Protein AF-A0A2N1T9C6-F1 (afdb_monomer)

pLDDT: mean 71.7, std 13.83, range [41.75, 90.62]

Foldseek 3Di:
DPPPVVVVVVVVVVVVVVVVVVVVVVVVVVVPDPDVVNVVVVVVVVVVVVVPDDDPQPVVLLVVLVVVQLVVLLVVLVVVVVPDDPDDPDDPPPVNVVVVVVVSVVVSVVCSVVPPVVRSVVSSVVVVVVD

Radius of gyration: 36.14 Å; Cα contacts (8 Å, |Δi|>4): 27; chains: 1; bounding box: 46×44×111 Å

Structure (mmCIF, N/CA/C/O backbone):
data_AF-A0A2N1T9C6-F1
#
_entry.id   AF-A0A2N1T9C6-F1
#
loop_
_atom_site.group_PDB
_atom_site.id
_atom_site.type_symbol
_atom_site.label_atom_id
_atom_site.label_alt_id
_atom_site.label_comp_id
_atom_site.label_asym_id
_atom_site.label_entity_id
_atom_site.label_seq_id
_atom_site.pdbx_PDB_ins_code
_atom_site.Cartn_x
_atom_site.Cartn_y
_atom_site.Cartn_z
_atom_site.occupancy
_atom_site.B_iso_or_equiv
_atom_site.auth_seq_id
_atom_site.auth_comp_id
_atom_site.auth_asym_id
_atom_site.auth_atom_id
_atom_site.pdbx_PDB_model_num
ATOM 1 N N . MET A 1 1 ? 21.441 -32.135 84.672 1.00 51.59 1 MET A N 1
ATOM 2 C CA . MET A 1 1 ? 21.538 -32.344 83.215 1.00 51.59 1 MET A CA 1
ATOM 3 C C . MET A 1 1 ? 20.396 -31.545 82.610 1.00 51.59 1 MET A C 1
ATOM 5 O O . MET A 1 1 ? 19.255 -31.922 82.814 1.00 51.59 1 MET A O 1
ATOM 9 N N . ILE A 1 2 ? 20.672 -30.349 82.081 1.00 50.66 2 ILE A N 1
ATOM 10 C CA . ILE A 1 2 ? 19.630 -29.496 81.488 1.00 50.66 2 ILE A CA 1
ATOM 11 C C . ILE A 1 2 ? 19.438 -30.000 80.060 1.00 50.66 2 ILE A C 1
ATOM 13 O O . ILE A 1 2 ? 20.364 -29.908 79.254 1.00 50.66 2 ILE A O 1
ATOM 17 N N . ASP A 1 3 ? 18.274 -30.587 79.787 1.00 54.09 3 ASP A N 1
ATOM 18 C CA . ASP A 1 3 ? 17.924 -31.147 78.484 1.00 54.09 3 ASP A CA 1
ATOM 19 C C . ASP A 1 3 ? 17.951 -30.059 77.406 1.00 54.09 3 ASP A C 1
ATOM 21 O O . ASP A 1 3 ? 17.090 -29.181 77.325 1.00 54.09 3 ASP A O 1
ATOM 25 N N . THR A 1 4 ? 18.969 -30.126 76.550 1.00 61.34 4 THR A N 1
ATOM 26 C CA . THR A 1 4 ? 19.215 -29.195 75.437 1.00 61.34 4 THR A CA 1
ATOM 27 C C . THR A 1 4 ? 18.065 -29.196 74.415 1.00 61.34 4 THR A C 1
ATOM 29 O O . THR A 1 4 ? 17.885 -28.239 73.665 1.00 61.34 4 THR A O 1
ATOM 32 N N . THR A 1 5 ? 17.231 -30.237 74.439 1.00 59.97 5 THR A N 1
ATOM 33 C CA . THR A 1 5 ? 16.057 -30.437 73.582 1.00 59.97 5 THR A CA 1
ATOM 34 C C . THR A 1 5 ? 14.863 -29.552 73.964 1.00 59.97 5 THR A C 1
ATOM 36 O O . THR A 1 5 ? 14.107 -29.147 73.081 1.00 59.97 5 THR A O 1
ATOM 39 N N . MET A 1 6 ? 14.708 -29.164 75.238 1.00 58.53 6 MET A N 1
ATOM 40 C CA . MET A 1 6 ? 13.635 -28.245 75.660 1.00 58.53 6 MET A CA 1
ATOM 41 C C . MET A 1 6 ? 13.901 -26.800 75.219 1.00 58.53 6 MET A C 1
ATOM 43 O O . MET A 1 6 ? 12.993 -26.120 74.743 1.00 58.53 6 MET A O 1
ATOM 47 N N . LEU A 1 7 ? 15.158 -26.349 75.298 1.00 59.59 7 LEU A N 1
ATOM 48 C CA . LEU A 1 7 ? 15.556 -25.007 74.854 1.00 59.59 7 LEU A CA 1
ATOM 49 C C . LEU A 1 7 ? 15.441 -24.837 73.330 1.00 59.59 7 LEU A C 1
ATOM 51 O O . LEU A 1 7 ? 15.070 -23.761 72.865 1.00 59.59 7 LEU A O 1
ATOM 55 N N . GLN A 1 8 ? 15.689 -25.892 72.546 1.00 58.19 8 GLN A N 1
ATOM 56 C CA . GLN A 1 8 ? 15.508 -25.847 71.089 1.00 58.19 8 GLN A CA 1
ATOM 57 C C . GLN A 1 8 ? 14.035 -25.728 70.675 1.00 58.19 8 GLN A C 1
ATOM 59 O O . GLN A 1 8 ? 13.726 -24.961 69.761 1.00 58.19 8 GLN A O 1
ATOM 64 N N . ASN A 1 9 ? 13.122 -26.411 71.369 1.00 59.78 9 ASN A N 1
ATOM 65 C CA . ASN A 1 9 ? 11.691 -26.331 71.061 1.00 59.78 9 ASN A CA 1
ATOM 66 C C . ASN A 1 9 ? 11.089 -24.971 71.455 1.00 59.78 9 ASN A C 1
ATOM 68 O O . ASN A 1 9 ? 10.303 -24.406 70.698 1.00 59.78 9 ASN A O 1
ATOM 72 N N . GLN A 1 10 ? 11.538 -24.375 72.563 1.00 62.47 10 GLN A N 1
ATOM 73 C CA . GLN A 1 10 ? 11.045 -23.070 73.019 1.00 62.47 10 GLN A CA 1
ATOM 74 C C . GLN A 1 10 ? 11.502 -21.900 72.118 1.00 62.47 10 GLN A C 1
ATOM 76 O O . GLN A 1 10 ? 10.762 -20.934 71.923 1.00 62.47 10 GLN A O 1
ATOM 81 N N . ILE A 1 11 ? 12.695 -21.997 71.513 1.00 60.53 11 ILE A N 1
ATOM 82 C CA . ILE A 1 11 ? 13.199 -21.016 70.532 1.00 60.53 11 ILE A CA 1
ATOM 83 C C . ILE A 1 11 ? 12.463 -21.146 69.185 1.00 60.53 11 ILE A C 1
ATOM 85 O O . ILE A 1 11 ? 12.142 -20.134 68.555 1.00 60.53 11 ILE A O 1
ATOM 89 N N . LEU A 1 12 ? 12.151 -22.373 68.751 1.00 59.00 12 LEU A N 1
ATOM 90 C CA . LEU A 1 12 ? 11.426 -22.629 67.500 1.00 59.00 12 LEU A CA 1
ATOM 91 C C . LEU A 1 12 ? 9.968 -22.140 67.539 1.00 59.00 12 LEU A C 1
ATOM 93 O O . LEU A 1 12 ? 9.488 -21.604 66.533 1.00 59.00 12 LEU A O 1
ATOM 97 N N . ASP A 1 13 ? 9.291 -22.253 68.683 1.00 60.91 13 ASP A N 1
ATOM 98 C CA . ASP A 1 13 ? 7.904 -21.793 68.838 1.00 60.91 13 ASP A CA 1
ATOM 99 C C . ASP A 1 13 ? 7.795 -20.259 68.862 1.00 60.91 13 ASP A C 1
ATOM 101 O O . ASP A 1 13 ? 6.916 -19.684 68.212 1.00 60.91 13 ASP A O 1
ATOM 105 N N . SER A 1 14 ? 8.755 -19.573 69.492 1.00 58.22 14 SER A N 1
ATOM 106 C CA . SER A 1 14 ? 8.814 -18.101 69.510 1.00 58.22 14 SER A CA 1
ATOM 107 C C . SER A 1 14 ? 9.098 -17.506 68.114 1.00 58.22 14 SER A C 1
ATOM 109 O O . SER A 1 14 ? 8.556 -16.465 67.733 1.00 58.22 14 SER A O 1
ATOM 111 N N . ALA A 1 15 ? 9.874 -18.212 67.280 1.00 59.12 15 ALA A N 1
ATOM 112 C CA . ALA A 1 15 ? 10.141 -17.829 65.890 1.00 59.12 15 ALA A CA 1
ATOM 113 C C . ALA A 1 15 ? 8.980 -18.135 64.918 1.00 59.12 15 ALA A C 1
ATOM 115 O O . ALA A 1 15 ? 8.934 -17.572 63.820 1.00 59.12 15 ALA A O 1
ATOM 116 N N . ARG A 1 16 ? 8.052 -19.037 65.267 1.00 57.91 16 ARG A N 1
ATOM 117 C CA . ARG A 1 16 ? 6.820 -19.284 64.491 1.00 57.91 16 ARG A CA 1
ATOM 118 C C . ARG A 1 16 ? 5.782 -18.186 64.731 1.00 57.91 16 ARG A C 1
ATOM 120 O O . ARG A 1 16 ? 5.361 -17.556 63.765 1.00 57.91 16 ARG A O 1
ATOM 127 N N . GLY A 1 17 ? 5.504 -17.845 65.991 1.00 57.72 17 GLY A N 1
ATOM 128 C CA . GLY A 1 17 ? 4.507 -16.820 66.337 1.00 57.72 17 GLY A CA 1
ATOM 129 C C . GLY A 1 17 ? 4.775 -15.431 65.732 1.00 57.72 17 GLY A C 1
ATOM 130 O O . GLY A 1 17 ? 3.841 -14.742 65.326 1.00 57.72 17 GLY A O 1
ATOM 131 N N . ASN A 1 18 ? 6.046 -15.035 65.592 1.00 60.00 18 ASN A N 1
ATOM 132 C CA . ASN A 1 18 ? 6.422 -13.737 65.015 1.00 60.00 18 ASN A CA 1
ATOM 133 C C . ASN A 1 18 ? 6.297 -13.685 63.473 1.00 60.00 18 ASN A C 1
ATOM 135 O O . ASN A 1 18 ? 6.017 -12.634 62.897 1.00 60.00 18 ASN A O 1
ATOM 139 N N . ARG A 1 19 ? 6.476 -14.823 62.785 1.00 57.94 19 ARG A N 1
ATOM 140 C CA . ARG A 1 19 ? 6.318 -14.914 61.320 1.00 57.94 19 ARG A CA 1
ATOM 141 C C . ARG A 1 19 ? 4.850 -14.897 60.906 1.00 57.94 19 ARG A C 1
ATOM 143 O O . ARG A 1 19 ? 4.516 -14.258 59.912 1.00 57.94 19 ARG A O 1
ATOM 150 N N . ASP A 1 20 ? 3.986 -15.522 61.700 1.00 58.19 20 ASP A N 1
ATOM 151 C CA . ASP A 1 20 ? 2.549 -15.577 61.430 1.00 58.19 20 ASP A CA 1
ATOM 152 C C . ASP A 1 20 ? 1.872 -14.214 61.672 1.00 58.19 20 ASP A C 1
ATOM 154 O O . ASP A 1 20 ? 1.004 -13.809 60.899 1.00 58.19 20 ASP A O 1
ATOM 158 N N . ALA A 1 21 ? 2.325 -13.449 62.675 1.00 59.53 21 ALA A N 1
ATOM 159 C CA . ALA A 1 21 ? 1.835 -12.094 62.946 1.00 59.53 21 ALA A CA 1
ATOM 160 C C . ALA A 1 21 ? 2.204 -11.088 61.835 1.00 59.53 21 ALA A C 1
ATOM 162 O O . ALA A 1 21 ? 1.338 -10.356 61.353 1.00 59.53 21 ALA A O 1
ATOM 163 N N . ALA A 1 22 ? 3.457 -11.102 61.364 1.00 58.00 22 ALA A N 1
ATOM 164 C CA . ALA A 1 22 ? 3.916 -10.232 60.275 1.00 58.00 22 ALA A CA 1
ATOM 165 C C . ALA A 1 22 ? 3.268 -10.581 58.919 1.00 58.00 22 ALA A C 1
ATOM 167 O O . ALA A 1 22 ? 3.051 -9.707 58.073 1.00 58.00 22 ALA A O 1
ATOM 168 N N . PHE A 1 23 ? 2.938 -11.860 58.706 1.00 55.03 23 PHE A N 1
ATOM 169 C CA . PHE A 1 23 ? 2.221 -12.311 57.515 1.00 55.03 23 PHE A CA 1
ATOM 170 C C . PHE A 1 23 ? 0.741 -11.897 57.550 1.00 55.03 23 PHE A C 1
ATOM 172 O O . PHE A 1 23 ? 0.198 -11.481 56.525 1.00 55.03 23 PHE A O 1
ATOM 179 N N . LYS A 1 24 ? 0.110 -11.919 58.733 1.00 57.31 24 LYS A N 1
ATOM 180 C CA . LYS A 1 24 ? -1.282 -11.490 58.930 1.00 57.31 24 LYS A CA 1
ATOM 181 C C . LYS A 1 24 ? -1.468 -9.979 58.718 1.00 57.31 24 LYS A C 1
ATOM 183 O O . LYS A 1 24 ? -2.409 -9.586 58.036 1.00 57.31 24 LYS A O 1
ATOM 188 N N . GLU A 1 25 ? -0.525 -9.147 59.172 1.00 55.19 25 GLU A N 1
ATOM 189 C CA . GLU A 1 25 ? -0.549 -7.689 58.944 1.00 55.19 25 GLU A CA 1
ATOM 190 C C . GLU A 1 25 ? -0.413 -7.325 57.450 1.00 55.19 25 GLU A C 1
ATOM 192 O O . GLU A 1 25 ? -1.143 -6.473 56.941 1.00 55.19 25 GLU A O 1
ATOM 197 N N . LYS A 1 26 ? 0.478 -8.001 56.704 1.00 55.28 26 LYS A N 1
ATOM 198 C CA . LYS A 1 26 ? 0.620 -7.794 55.248 1.00 55.28 26 LYS A CA 1
ATOM 199 C C . LYS A 1 26 ? -0.578 -8.315 54.447 1.00 55.28 26 LYS A C 1
ATOM 201 O O . LYS A 1 26 ? -0.922 -7.706 53.435 1.00 55.28 26 LYS A O 1
ATOM 206 N N . ALA A 1 27 ? -1.213 -9.401 54.889 1.00 48.88 27 ALA A N 1
ATOM 207 C CA . ALA A 1 27 ? -2.412 -9.946 54.253 1.00 48.88 27 ALA A CA 1
ATOM 208 C C . ALA A 1 27 ? -3.638 -9.038 54.458 1.00 48.88 27 ALA A C 1
ATOM 210 O O . ALA A 1 27 ? -4.397 -8.815 53.516 1.00 48.88 27 ALA A O 1
ATOM 211 N N . GLU A 1 28 ? -3.796 -8.434 55.640 1.00 51.25 28 GLU A N 1
ATOM 212 C CA . GLU A 1 28 ? -4.885 -7.483 55.913 1.00 51.25 28 GLU A CA 1
ATOM 213 C C . GLU A 1 28 ? -4.685 -6.135 55.196 1.00 51.25 28 GLU A C 1
ATOM 215 O O . GLU A 1 28 ? -5.657 -5.535 54.738 1.00 51.25 28 GLU A O 1
ATOM 220 N N . ARG A 1 29 ? -3.434 -5.700 54.975 1.00 53.19 29 ARG A N 1
ATOM 221 C CA . ARG A 1 29 ? -3.116 -4.494 54.179 1.00 53.19 29 ARG A CA 1
ATOM 222 C C . ARG A 1 29 ? -3.389 -4.661 52.675 1.00 53.19 29 ARG A C 1
ATOM 224 O O . ARG A 1 29 ? -3.598 -3.665 51.989 1.00 53.19 29 ARG A O 1
ATOM 231 N N . ALA A 1 30 ? -3.407 -5.900 52.172 1.00 50.91 30 ALA A N 1
ATOM 232 C CA . ALA A 1 30 ? -3.766 -6.239 50.789 1.00 50.91 30 ALA A CA 1
ATOM 233 C C . ALA A 1 30 ? -5.263 -6.562 50.614 1.00 50.91 30 ALA A C 1
ATOM 235 O O . ALA A 1 30 ? -5.798 -6.419 49.518 1.00 50.91 30 ALA A O 1
ATOM 236 N N . ALA A 1 31 ? -5.948 -6.948 51.695 1.00 46.84 31 ALA A N 1
ATOM 237 C CA . ALA A 1 31 ? -7.387 -7.207 51.739 1.00 46.84 31 ALA A CA 1
ATOM 238 C C . ALA A 1 31 ? -8.209 -5.979 52.177 1.00 46.84 31 ALA A C 1
ATOM 240 O O . ALA A 1 31 ? -9.351 -6.115 52.625 1.00 46.84 31 ALA A O 1
ATOM 241 N N . GLY A 1 32 ? -7.642 -4.773 52.046 1.00 47.84 32 GLY A N 1
ATOM 242 C CA . GLY A 1 32 ? -8.402 -3.534 52.122 1.00 47.84 32 GLY A CA 1
ATOM 243 C C . GLY A 1 32 ? -9.480 -3.572 51.048 1.00 47.84 32 GLY A C 1
ATOM 244 O O . GLY A 1 32 ? -9.176 -3.426 49.866 1.00 47.84 32 GLY A O 1
ATOM 245 N N . LYS A 1 33 ? -10.718 -3.849 51.470 1.00 58.53 33 LYS A N 1
ATOM 246 C CA . LYS A 1 33 ? -11.931 -3.838 50.653 1.00 58.53 33 LYS A CA 1
ATOM 247 C C . LYS A 1 33 ? -11.996 -2.520 49.885 1.00 58.53 33 LYS A C 1
ATOM 249 O O . LYS A 1 33 ? -12.532 -1.541 50.390 1.00 58.53 33 LYS A O 1
ATOM 254 N N . LYS A 1 34 ? -11.463 -2.502 48.664 1.00 60.97 34 LYS A N 1
ATOM 255 C CA . LYS A 1 34 ? -11.973 -1.603 47.639 1.00 60.97 34 LYS A CA 1
ATOM 256 C C . LYS A 1 34 ? -13.399 -2.058 47.425 1.00 60.97 34 LYS A C 1
ATOM 258 O O . LYS A 1 34 ? -13.631 -3.221 47.079 1.00 60.97 34 LYS A O 1
ATOM 263 N N . ASP A 1 35 ? -14.334 -1.195 47.787 1.00 74.94 35 ASP A N 1
ATOM 264 C CA . ASP A 1 35 ? -15.746 -1.510 47.697 1.00 74.94 35 ASP A CA 1
ATOM 265 C C . ASP A 1 35 ? -16.015 -1.936 46.252 1.00 74.94 35 ASP A C 1
ATOM 267 O O . ASP A 1 35 ? -15.531 -1.303 45.312 1.00 74.94 35 ASP A O 1
ATOM 271 N N . PHE A 1 36 ? -16.729 -3.040 46.034 1.00 79.50 36 PHE A N 1
ATOM 272 C CA . PHE A 1 36 ? -16.961 -3.542 44.672 1.00 79.50 36 PHE A CA 1
ATOM 273 C C . PHE A 1 36 ? -17.614 -2.459 43.798 1.00 79.50 36 PHE A C 1
ATOM 275 O O . PHE A 1 36 ? -17.330 -2.348 42.609 1.00 79.50 36 PHE A O 1
ATOM 282 N N . GLN A 1 37 ? -18.412 -1.584 44.421 1.00 76.31 37 GLN A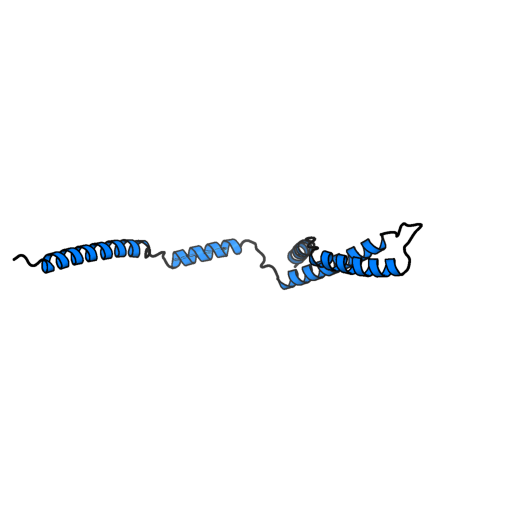 N 1
ATOM 283 C CA . GLN A 1 37 ? -18.964 -0.387 43.792 1.00 76.31 37 GLN A CA 1
ATOM 284 C C . GLN A 1 37 ? -17.908 0.635 43.357 1.00 76.31 37 GLN A C 1
ATOM 286 O O . GLN A 1 37 ? -18.114 1.302 42.351 1.00 76.31 37 GLN A O 1
ATOM 291 N N . GLU A 1 38 ? -16.799 0.769 44.075 1.00 80.06 38 GLU A N 1
ATOM 2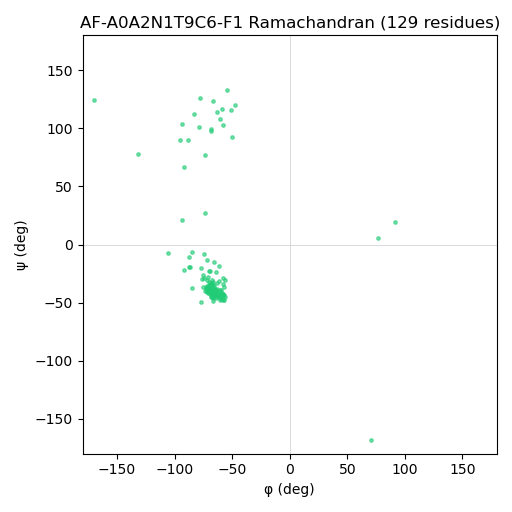92 C CA . GLU A 1 38 ? -15.692 1.661 43.731 1.00 80.06 38 GLU A CA 1
ATOM 293 C C . GLU A 1 38 ? -14.912 1.117 42.531 1.00 80.06 38 GLU A C 1
ATOM 295 O O . GLU A 1 38 ? -14.645 1.856 41.591 1.00 80.06 38 GLU A O 1
ATOM 300 N N . THR A 1 39 ? -14.675 -0.199 42.480 1.00 75.19 39 THR A N 1
ATOM 301 C CA . THR A 1 39 ? -14.080 -0.852 41.298 1.00 75.19 39 THR A CA 1
ATOM 302 C C . THR A 1 39 ? -15.014 -0.797 40.086 1.00 75.19 39 THR A C 1
ATOM 304 O O . THR A 1 39 ? -14.565 -0.563 38.962 1.00 75.19 39 THR A O 1
ATOM 307 N N . LEU A 1 40 ? -16.325 -0.959 40.293 1.00 85.12 40 LEU A N 1
ATOM 308 C CA . LEU A 1 40 ? -17.318 -0.770 39.235 1.00 85.12 40 LEU A CA 1
ATOM 309 C C . LEU A 1 40 ? -17.385 0.687 38.765 1.00 85.12 40 LEU A C 1
ATOM 311 O O . LEU A 1 40 ? -17.530 0.931 37.573 1.00 85.12 40 LEU A O 1
ATOM 315 N N . ARG A 1 41 ? -17.263 1.666 39.665 1.00 82.12 41 ARG A N 1
ATOM 316 C CA . ARG A 1 41 ? -17.228 3.086 39.291 1.00 82.12 41 ARG A CA 1
ATOM 317 C C . ARG A 1 41 ? -15.958 3.437 38.530 1.00 82.12 41 ARG A C 1
ATOM 319 O O . ARG A 1 41 ? -16.073 4.053 37.482 1.00 82.12 41 ARG A O 1
ATOM 326 N N . GLU A 1 42 ? -14.793 2.986 38.984 1.00 80.25 42 GLU A N 1
ATOM 327 C CA . GLU A 1 42 ? -13.511 3.187 38.296 1.00 80.25 42 GLU A CA 1
ATOM 328 C C . GLU A 1 42 ? -13.541 2.584 36.882 1.00 80.25 42 GLU A C 1
ATOM 330 O O . GLU A 1 42 ? -13.196 3.248 35.907 1.00 80.25 42 GLU A O 1
ATOM 335 N N . THR A 1 43 ? -14.053 1.358 36.732 1.00 73.94 43 THR A N 1
ATOM 336 C CA . THR A 1 43 ? -14.189 0.714 35.413 1.00 73.94 43 THR A CA 1
ATOM 337 C C . THR A 1 43 ? -15.239 1.382 34.521 1.00 73.94 43 THR A C 1
ATOM 339 O O . THR A 1 43 ? -14.999 1.544 33.325 1.00 73.94 43 THR A O 1
ATOM 342 N N . VAL A 1 44 ? -16.367 1.839 35.073 1.00 76.94 44 VAL A N 1
ATOM 343 C CA . VAL A 1 44 ? -17.389 2.590 34.320 1.00 76.94 44 VAL A CA 1
ATOM 344 C C . VAL A 1 44 ? -16.900 3.991 33.937 1.00 76.94 44 VAL A C 1
ATOM 346 O O . VAL A 1 44 ? -17.246 4.475 32.863 1.00 76.94 44 VAL A O 1
ATOM 349 N N . GLU A 1 45 ? -16.096 4.657 34.764 1.00 71.56 45 GLU A N 1
ATOM 350 C CA . GLU A 1 45 ? -15.511 5.967 34.449 1.00 71.56 45 GLU A CA 1
ATOM 351 C C . GLU A 1 45 ? -14.413 5.862 33.386 1.00 71.56 45 GLU A C 1
ATOM 353 O O . GLU A 1 45 ? -14.404 6.660 32.444 1.00 71.56 45 GLU A O 1
ATOM 358 N N . LEU A 1 46 ? -13.582 4.817 33.440 1.00 64.00 46 LEU A N 1
ATOM 359 C CA . LEU A 1 46 ? -12.654 4.481 32.357 1.00 64.00 46 LEU A CA 1
ATOM 360 C C . LEU A 1 46 ? -13.412 4.177 31.051 1.00 64.00 46 LEU A C 1
ATOM 362 O O . LEU A 1 46 ? -13.041 4.696 30.000 1.00 64.00 46 LEU A O 1
ATOM 366 N N . GLN A 1 47 ? -14.540 3.458 31.106 1.00 58.47 47 GLN A N 1
ATOM 367 C CA . GLN A 1 47 ? -15.400 3.236 29.931 1.00 58.47 47 GLN A CA 1
ATOM 368 C C . GLN A 1 47 ? -16.108 4.508 29.435 1.00 58.47 47 GLN A C 1
ATOM 370 O O . GLN A 1 47 ? -16.301 4.674 28.231 1.00 58.47 47 GLN A O 1
ATOM 375 N N . LYS A 1 48 ? -16.482 5.436 30.323 1.00 55.06 48 LYS A N 1
ATOM 376 C CA . LYS A 1 48 ? -17.086 6.723 29.935 1.00 55.06 48 LYS A CA 1
ATOM 377 C C . LYS A 1 48 ? -16.085 7.665 29.267 1.00 55.06 48 LYS A C 1
ATOM 379 O O . LYS A 1 48 ? -16.500 8.446 28.415 1.00 55.06 48 LYS A O 1
ATOM 384 N N . SER A 1 49 ? -14.792 7.562 29.584 1.00 47.09 49 SER A N 1
ATOM 385 C CA . SER A 1 49 ? -13.745 8.282 28.842 1.00 47.09 49 SER A CA 1
ATOM 386 C C . SER A 1 49 ? -13.538 7.764 27.409 1.00 47.09 49 SER A C 1
ATOM 388 O O . SER A 1 49 ? -13.138 8.542 26.548 1.00 47.09 49 SER A O 1
ATOM 390 N N . ASP A 1 50 ? -13.922 6.515 27.114 1.00 45.16 50 ASP A N 1
ATOM 391 C CA . ASP A 1 50 ? -14.004 5.976 25.742 1.00 45.16 50 ASP A CA 1
ATOM 392 C C . ASP A 1 50 ? -15.367 6.253 25.068 1.00 45.16 50 ASP A C 1
ATOM 394 O O . ASP A 1 50 ? -15.471 6.268 23.841 1.00 45.16 50 ASP A O 1
ATOM 398 N N . ALA A 1 51 ? -16.417 6.549 25.846 1.00 44.91 51 ALA A N 1
ATOM 399 C CA . ALA A 1 51 ? -17.723 6.980 25.330 1.00 44.91 51 ALA A CA 1
ATOM 400 C C . ALA A 1 51 ? -17.722 8.437 24.812 1.00 44.91 51 ALA A C 1
ATOM 402 O O . ALA A 1 51 ? -18.678 8.872 24.167 1.00 44.91 51 ALA A O 1
ATOM 403 N N . GLY A 1 52 ? -16.633 9.179 25.044 1.00 41.75 52 GLY A N 1
ATOM 404 C CA . GLY A 1 52 ? -16.340 10.484 24.458 1.00 41.75 52 GLY A CA 1
ATOM 405 C C . GLY A 1 52 ? -15.513 10.384 23.172 1.00 41.75 52 GLY A C 1
ATOM 406 O O . GLY A 1 52 ? -14.377 10.841 23.132 1.00 41.75 52 GLY A O 1
ATOM 407 N N . GLY A 1 53 ? -16.083 9.823 22.102 1.00 46.53 53 GLY A N 1
ATOM 408 C CA . GLY A 1 53 ? -15.649 10.141 20.734 1.00 46.53 53 GLY A CA 1
ATOM 409 C C . GLY A 1 53 ? -14.562 9.278 20.083 1.00 46.53 53 GLY A C 1
ATOM 410 O O . GLY A 1 53 ? -13.998 9.710 19.077 1.00 46.53 53 GLY A O 1
ATOM 411 N N . LYS A 1 54 ? -14.287 8.056 20.551 1.00 49.28 54 LYS A N 1
ATOM 412 C CA . LYS A 1 54 ? -13.499 7.095 19.759 1.00 49.28 54 LYS A CA 1
ATOM 413 C C . LYS A 1 54 ? -14.455 6.179 18.996 1.00 49.28 54 LYS A C 1
ATOM 415 O O . LYS A 1 54 ? -14.885 5.151 19.510 1.00 49.28 54 LYS A O 1
ATOM 420 N N . LYS A 1 55 ? -14.836 6.578 17.770 1.00 57.81 55 LYS A N 1
ATOM 421 C CA . LYS A 1 55 ? -15.559 5.687 16.842 1.00 57.81 55 LYS A CA 1
ATOM 422 C C . LYS A 1 55 ? -14.757 4.383 16.770 1.00 57.81 55 LYS A C 1
ATOM 424 O O . LYS A 1 55 ? -13.598 4.413 16.356 1.00 57.81 55 LYS A O 1
ATOM 429 N N . VAL A 1 56 ? -15.348 3.278 17.233 1.00 63.34 56 VAL A N 1
ATOM 430 C CA . VAL A 1 56 ? -14.774 1.932 17.103 1.00 63.34 56 VAL A CA 1
ATOM 431 C C . VAL A 1 56 ? -14.344 1.792 15.652 1.00 63.34 56 VAL A C 1
ATOM 433 O O . VAL A 1 56 ? -15.167 1.995 14.761 1.00 63.34 56 VAL A O 1
ATOM 436 N N . VAL A 1 57 ? -13.048 1.565 15.420 1.00 69.06 57 VAL A N 1
ATOM 437 C CA . VAL A 1 57 ? -12.524 1.505 14.057 1.00 69.06 57 VAL A CA 1
ATOM 438 C C . VAL A 1 57 ? -13.270 0.398 13.336 1.00 69.06 57 VAL A C 1
ATOM 440 O O . VAL A 1 57 ? -13.182 -0.761 13.749 1.00 69.06 57 VAL A O 1
ATOM 443 N N . ASP A 1 58 ? -14.026 0.750 12.296 1.00 84.38 58 ASP A N 1
ATOM 444 C CA . ASP A 1 58 ? -14.667 -0.258 11.468 1.00 84.38 58 ASP A CA 1
ATOM 445 C C . ASP A 1 58 ? -13.553 -0.984 10.719 1.00 84.38 58 ASP A C 1
ATOM 447 O O . ASP A 1 58 ? -12.995 -0.491 9.736 1.00 84.38 58 ASP A O 1
ATOM 451 N N . LYS A 1 59 ? -13.190 -2.151 11.253 1.00 85.94 59 LYS A N 1
ATOM 452 C CA . LYS A 1 59 ? -12.103 -2.976 10.744 1.00 85.94 59 LYS A CA 1
ATOM 453 C C . LYS A 1 59 ? -12.335 -3.338 9.280 1.00 85.94 59 LYS A C 1
ATOM 455 O O . LYS A 1 59 ? -11.391 -3.316 8.505 1.00 85.94 59 LYS A O 1
ATOM 460 N N . LYS A 1 60 ? -13.586 -3.583 8.881 1.00 87.62 60 LYS A N 1
ATOM 461 C CA . LYS A 1 60 ? -13.918 -3.933 7.499 1.00 87.62 60 LYS A CA 1
ATOM 462 C C . LYS A 1 60 ? -13.726 -2.740 6.567 1.00 87.62 60 LYS A C 1
ATO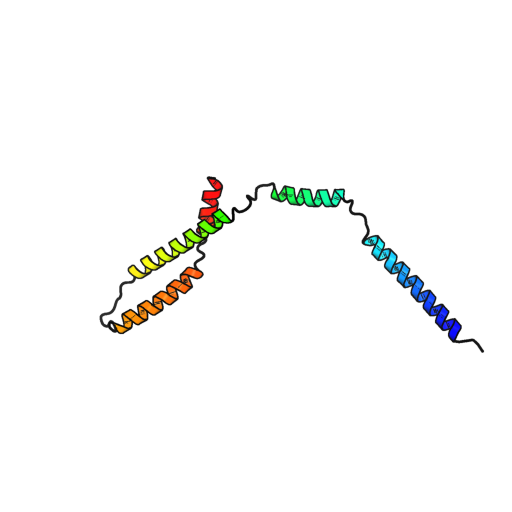M 464 O O . LYS A 1 60 ? -13.203 -2.905 5.470 1.00 87.62 60 LYS A O 1
ATOM 469 N N . LEU A 1 61 ? -14.115 -1.543 7.007 1.00 86.62 61 LEU A N 1
ATOM 470 C CA . LEU A 1 61 ? -13.873 -0.320 6.243 1.00 86.62 61 LEU A CA 1
ATOM 471 C C . LEU A 1 61 ? -12.370 -0.039 6.117 1.00 86.62 61 LEU A C 1
ATOM 473 O O . LEU A 1 61 ? -11.908 0.289 5.028 1.00 86.62 61 LEU A O 1
ATOM 477 N N . MET A 1 62 ? -11.606 -0.208 7.201 1.00 88.94 62 MET A N 1
ATOM 478 C CA . MET A 1 62 ? -10.150 -0.048 7.182 1.00 88.94 62 MET A CA 1
ATOM 479 C C . MET A 1 62 ? -9.478 -1.061 6.246 1.00 88.94 62 MET A C 1
ATOM 481 O O . MET A 1 62 ? -8.638 -0.663 5.446 1.00 88.94 62 MET A O 1
ATOM 485 N N . ASP A 1 63 ? -9.879 -2.332 6.285 1.00 88.94 63 ASP A N 1
ATOM 486 C CA . ASP A 1 63 ? -9.319 -3.381 5.423 1.00 88.94 63 ASP A CA 1
ATOM 487 C C . ASP A 1 63 ? -9.526 -3.051 3.932 1.00 88.94 63 ASP A C 1
ATOM 489 O O . ASP A 1 63 ? -8.588 -3.138 3.140 1.00 88.94 63 ASP A O 1
ATOM 493 N N . VAL A 1 64 ? -10.716 -2.566 3.554 1.00 90.62 64 VAL A N 1
ATOM 494 C CA . VAL A 1 64 ? -11.003 -2.113 2.177 1.00 90.62 64 VAL A CA 1
ATOM 495 C C . VAL A 1 64 ? -10.168 -0.882 1.799 1.00 90.62 64 VAL A C 1
ATOM 497 O O . VAL A 1 64 ? -9.695 -0.772 0.668 1.00 90.62 64 VAL A O 1
ATOM 500 N N . CYS A 1 65 ? -9.960 0.048 2.735 1.00 90.31 65 CYS A N 1
ATOM 501 C CA . CYS A 1 65 ? -9.116 1.226 2.510 1.00 90.31 65 CYS A CA 1
ATOM 502 C C . CYS A 1 65 ? -7.645 0.834 2.280 1.00 90.31 65 CYS A C 1
ATOM 504 O O . CYS A 1 65 ? -6.993 1.403 1.404 1.00 90.31 65 CYS A O 1
ATOM 506 N N . VAL A 1 66 ? -7.137 -0.153 3.026 1.00 88.56 66 VAL A N 1
ATOM 507 C CA . VAL A 1 66 ? -5.783 -0.711 2.863 1.00 88.56 66 VAL A CA 1
ATOM 508 C C . VAL A 1 66 ? -5.646 -1.442 1.527 1.00 88.56 66 VAL A C 1
ATOM 510 O O . VAL A 1 66 ? -4.650 -1.267 0.824 1.00 88.56 66 VAL A O 1
ATOM 513 N N . GLU A 1 67 ? -6.657 -2.214 1.130 1.00 87.81 67 GLU A N 1
ATOM 514 C CA . GLU A 1 67 ? -6.677 -2.875 -0.176 1.00 87.81 67 GLU A CA 1
ATOM 515 C C . GLU A 1 67 ? -6.636 -1.850 -1.322 1.00 87.81 67 GLU A C 1
ATOM 517 O O . GLU A 1 67 ? -5.833 -1.985 -2.249 1.00 87.81 67 GLU A O 1
ATOM 522 N N . MET A 1 68 ? -7.413 -0.767 -1.221 1.00 89.69 68 MET A N 1
ATOM 523 C CA . MET A 1 68 ? -7.392 0.329 -2.195 1.00 89.69 68 MET A CA 1
ATOM 524 C C . MET A 1 68 ? -6.007 0.979 -2.299 1.00 89.69 68 MET A C 1
ATOM 526 O O . MET A 1 68 ? -5.492 1.149 -3.407 1.00 89.69 68 MET A O 1
ATOM 530 N N . GLU A 1 69 ? -5.380 1.294 -1.161 1.00 86.94 69 GLU A N 1
ATOM 531 C CA . GLU A 1 69 ? -4.030 1.863 -1.123 1.00 86.94 69 GLU A CA 1
ATOM 532 C C . GLU A 1 69 ? -3.014 0.944 -1.817 1.00 86.94 69 GLU A C 1
ATOM 534 O O . GLU A 1 69 ? -2.220 1.416 -2.633 1.00 86.94 69 GLU A O 1
ATOM 539 N N . SER A 1 70 ? -3.089 -0.370 -1.584 1.00 86.75 70 SER A N 1
ATOM 540 C CA . SER A 1 70 ? -2.187 -1.338 -2.220 1.00 86.75 70 SER A CA 1
ATOM 541 C C . SER A 1 70 ? -2.314 -1.359 -3.752 1.00 86.75 70 SER A C 1
ATOM 543 O O . SER A 1 70 ? -1.306 -1.344 -4.466 1.00 86.75 70 SER A O 1
ATOM 545 N N . LEU A 1 71 ? -3.544 -1.309 -4.277 1.00 87.38 71 LEU A N 1
ATOM 546 C CA . LEU A 1 71 ? -3.805 -1.250 -5.718 1.00 87.38 71 LEU A CA 1
ATOM 547 C C . LEU A 1 71 ? -3.335 0.076 -6.323 1.00 87.38 71 LEU A C 1
ATOM 549 O O . LEU A 1 71 ? -2.773 0.098 -7.424 1.00 87.38 71 LEU A O 1
ATOM 553 N N . PHE A 1 72 ? -3.538 1.179 -5.604 1.00 89.31 72 PHE A N 1
ATOM 554 C CA . PHE A 1 72 ? -3.096 2.501 -6.032 1.00 89.31 72 PHE A CA 1
ATOM 555 C C . PHE A 1 72 ? -1.570 2.588 -6.124 1.00 89.31 72 PHE A C 1
ATOM 557 O O . PHE A 1 72 ? -1.046 3.034 -7.145 1.00 89.31 72 PHE A O 1
ATOM 564 N N . VAL A 1 73 ? -0.850 2.097 -5.110 1.00 85.75 73 VAL A N 1
ATOM 565 C CA . VAL A 1 73 ? 0.618 2.010 -5.126 1.00 85.75 73 VAL A CA 1
ATOM 566 C C . VAL A 1 73 ? 1.095 1.186 -6.317 1.00 85.75 73 VAL A C 1
ATOM 568 O O . VAL A 1 73 ? 1.982 1.624 -7.051 1.00 85.75 73 VAL A O 1
ATOM 571 N N . ALA A 1 74 ? 0.504 0.010 -6.539 1.00 83.44 74 ALA A N 1
ATOM 572 C CA . ALA A 1 74 ? 0.882 -0.852 -7.655 1.00 83.44 74 ALA A CA 1
ATOM 573 C C . ALA A 1 74 ? 0.708 -0.133 -9.004 1.00 83.44 74 ALA A C 1
ATOM 575 O O . ALA A 1 74 ? 1.581 -0.199 -9.876 1.00 83.44 74 ALA A O 1
ATOM 576 N N . LYS A 1 75 ? -0.393 0.610 -9.164 1.00 86.69 75 LYS A N 1
ATOM 577 C CA . LYS A 1 75 ? -0.645 1.425 -10.355 1.00 86.69 75 LYS A CA 1
ATOM 578 C C . LYS A 1 75 ? 0.357 2.576 -10.484 1.00 86.69 75 LYS A C 1
ATOM 580 O O . LYS A 1 75 ? 0.898 2.762 -11.568 1.00 86.69 75 LYS A O 1
ATOM 585 N N . MET A 1 76 ? 0.651 3.295 -9.403 1.00 87.75 76 MET A N 1
ATOM 586 C CA . MET A 1 76 ? 1.635 4.382 -9.382 1.00 87.75 76 MET A CA 1
ATOM 587 C C . MET A 1 76 ? 3.024 3.893 -9.811 1.00 87.75 76 MET A C 1
ATOM 589 O O . MET A 1 76 ? 3.634 4.490 -10.694 1.00 87.75 76 MET A O 1
ATOM 593 N N . MET A 1 77 ? 3.491 2.768 -9.262 1.00 81.44 77 MET A N 1
ATOM 594 C CA . MET A 1 77 ? 4.782 2.171 -9.629 1.00 81.44 77 MET A CA 1
ATOM 595 C C . MET A 1 77 ? 4.837 1.781 -11.109 1.00 81.44 77 MET A C 1
ATOM 597 O O . MET A 1 77 ? 5.849 1.999 -11.778 1.00 81.44 77 MET A O 1
ATOM 601 N N . LYS A 1 78 ? 3.732 1.249 -11.647 1.00 82.88 78 LYS A N 1
ATOM 602 C CA . LYS A 1 78 ? 3.623 0.910 -13.070 1.00 82.88 78 LYS A CA 1
ATOM 603 C C . LYS A 1 78 ? 3.747 2.145 -13.966 1.00 82.88 78 LYS A C 1
ATOM 605 O O . LYS A 1 78 ? 4.470 2.096 -14.960 1.00 82.88 78 LYS A O 1
ATOM 610 N N . GLU A 1 79 ? 3.076 3.240 -13.614 1.00 88.12 79 GLU A N 1
ATOM 611 C CA . GLU A 1 79 ? 3.180 4.496 -14.366 1.00 88.12 79 GLU A CA 1
ATOM 612 C C . GLU A 1 79 ? 4.585 5.105 -14.240 1.00 88.12 79 GLU A C 1
ATOM 614 O O . GLU A 1 79 ? 5.167 5.488 -15.251 1.00 88.12 79 GLU A O 1
ATOM 619 N N . MET A 1 80 ? 5.194 5.097 -13.047 1.00 85.69 80 MET A N 1
ATOM 620 C CA . MET A 1 80 ? 6.573 5.565 -12.846 1.00 85.69 80 MET A CA 1
ATOM 621 C C . MET A 1 80 ? 7.566 4.816 -13.746 1.00 85.69 80 MET A C 1
ATOM 623 O O . MET A 1 80 ? 8.367 5.459 -14.423 1.00 85.69 80 MET A O 1
ATOM 627 N N . ARG A 1 81 ? 7.466 3.480 -13.842 1.00 77.69 81 ARG A N 1
ATOM 628 C CA . ARG A 1 81 ? 8.286 2.672 -14.767 1.00 77.69 81 ARG A CA 1
ATOM 629 C C . ARG A 1 81 ? 8.120 3.119 -16.219 1.00 77.69 81 ARG A C 1
ATOM 631 O O . ARG A 1 81 ? 9.111 3.231 -16.930 1.00 77.69 81 ARG A O 1
ATOM 638 N N . SER A 1 82 ? 6.890 3.393 -16.655 1.00 81.75 82 SER A N 1
ATOM 639 C CA . SER A 1 82 ? 6.615 3.797 -18.042 1.00 81.75 82 SER A CA 1
ATOM 640 C C . SER A 1 82 ? 7.259 5.135 -18.434 1.00 81.75 82 SER A C 1
ATOM 642 O O . SER A 1 82 ? 7.522 5.364 -19.611 1.00 81.75 82 SER A O 1
ATOM 644 N N . THR A 1 83 ? 7.543 5.999 -17.452 1.00 84.69 83 THR A N 1
ATOM 645 C CA . THR A 1 83 ? 8.158 7.320 -17.668 1.00 84.69 83 THR A CA 1
ATOM 646 C C . THR A 1 83 ? 9.686 7.302 -17.678 1.00 84.69 83 THR A C 1
ATOM 648 O O . THR A 1 83 ? 10.309 8.297 -18.048 1.00 84.69 83 THR A O 1
ATOM 651 N N . VAL A 1 84 ? 10.317 6.189 -17.290 1.00 80.44 84 VAL A N 1
ATOM 652 C CA . VAL A 1 84 ? 11.777 6.064 -17.336 1.00 80.44 84 VAL A CA 1
ATOM 653 C C . VAL A 1 84 ? 12.192 5.772 -18.775 1.00 80.44 84 VAL A C 1
ATOM 655 O O . VAL A 1 84 ? 12.082 4.653 -19.272 1.00 80.44 84 VAL A O 1
ATOM 658 N N . HIS A 1 85 ? 12.662 6.809 -19.465 1.00 69.38 85 HIS A N 1
ATOM 659 C CA . HIS A 1 85 ? 13.228 6.682 -20.801 1.00 69.38 85 HIS A CA 1
ATOM 660 C C . HIS A 1 85 ? 14.532 5.877 -20.729 1.00 69.38 85 HIS A C 1
ATOM 662 O O . HIS A 1 85 ? 15.463 6.276 -20.030 1.00 69.38 85 HIS A O 1
ATOM 668 N N . LYS A 1 86 ? 14.633 4.771 -21.478 1.00 67.81 86 LYS A N 1
ATOM 669 C CA . LYS A 1 86 ? 15.899 4.044 -21.637 1.00 67.81 86 LYS A CA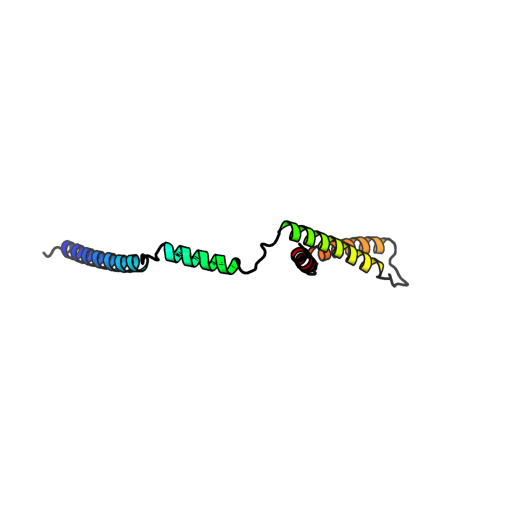 1
ATOM 670 C C . LYS A 1 86 ? 16.863 4.907 -22.456 1.00 67.81 86 LYS A C 1
ATOM 672 O O . LYS A 1 86 ? 16.754 4.991 -23.678 1.00 67.81 86 LYS A O 1
ATOM 677 N N . THR A 1 87 ? 17.767 5.619 -21.787 1.00 66.56 87 THR A N 1
ATOM 678 C CA . THR A 1 87 ? 18.756 6.480 -22.445 1.00 66.56 87 THR A CA 1
ATOM 679 C C . THR A 1 87 ? 20.057 5.717 -22.655 1.00 66.56 87 THR A C 1
ATOM 681 O O . THR A 1 87 ? 20.841 5.562 -21.722 1.00 66.56 87 THR A O 1
ATOM 684 N N . GLY A 1 88 ? 20.322 5.279 -23.884 1.00 60.62 88 GLY A N 1
ATOM 685 C CA . GLY A 1 88 ? 21.619 4.711 -24.238 1.00 60.62 88 GLY A CA 1
ATOM 686 C C . GLY A 1 88 ? 21.776 4.504 -25.738 1.00 60.62 88 GLY A C 1
ATOM 687 O O . GLY A 1 88 ? 20.995 3.793 -26.350 1.00 60.62 88 GLY A O 1
ATOM 688 N N . TRP A 1 89 ? 22.829 5.087 -26.318 1.00 59.31 89 TRP A N 1
ATOM 689 C CA . TRP A 1 89 ? 23.336 4.723 -27.652 1.00 59.31 89 TRP A CA 1
ATOM 690 C C . TRP A 1 89 ? 23.899 3.283 -27.688 1.00 59.31 89 TRP A C 1
ATOM 692 O O . TRP A 1 89 ? 24.120 2.731 -28.763 1.00 59.31 89 TRP A O 1
ATOM 702 N N . ILE A 1 90 ? 24.138 2.683 -26.513 1.00 58.72 90 ILE A N 1
ATOM 703 C CA . ILE A 1 90 ? 24.647 1.323 -26.303 1.00 58.72 90 ILE A CA 1
ATOM 704 C C . ILE A 1 90 ? 23.753 0.630 -25.261 1.00 58.72 90 ILE A C 1
ATOM 706 O O . ILE A 1 90 ? 24.070 0.559 -24.083 1.00 58.72 90 ILE A O 1
ATOM 710 N N . HIS A 1 91 ? 22.587 0.193 -25.705 1.00 64.00 91 HIS A N 1
ATOM 711 C CA . HIS A 1 91 ? 21.684 -0.757 -25.049 1.00 64.00 91 HIS A CA 1
ATOM 712 C C . HIS A 1 91 ? 22.218 -2.189 -25.247 1.00 64.00 91 HIS A C 1
ATOM 714 O O . HIS A 1 91 ? 22.447 -2.599 -26.390 1.00 64.00 91 HIS A O 1
ATOM 720 N N . GLY A 1 92 ? 22.414 -2.959 -24.174 1.00 64.62 92 GLY A N 1
ATOM 721 C CA . GLY A 1 92 ? 22.932 -4.340 -24.147 1.00 64.62 92 GLY A CA 1
ATOM 722 C C . GLY A 1 92 ? 21.952 -5.414 -24.633 1.00 64.62 92 GLY A C 1
ATOM 723 O O . GLY A 1 92 ? 22.074 -6.594 -24.295 1.00 64.62 92 GLY A O 1
ATOM 724 N N . GLY A 1 93 ? 21.027 -5.021 -25.508 1.00 75.38 93 GLY A N 1
ATOM 725 C CA . GLY A 1 93 ? 20.164 -5.906 -26.282 1.00 75.38 93 GLY A CA 1
ATOM 726 C C . GLY A 1 93 ? 19.082 -6.625 -25.472 1.00 75.38 93 GLY A C 1
ATOM 727 O O . GLY A 1 93 ? 18.830 -6.341 -24.308 1.00 75.38 93 GLY A O 1
ATOM 728 N N . PHE A 1 94 ? 18.448 -7.609 -26.117 1.00 73.44 94 PHE A N 1
ATOM 729 C CA . PHE A 1 94 ? 17.285 -8.346 -25.601 1.00 73.44 94 PHE A CA 1
ATOM 730 C C . PHE A 1 94 ? 17.528 -9.056 -24.257 1.00 73.44 94 PHE A C 1
ATOM 732 O O . PHE A 1 94 ? 16.602 -9.258 -23.477 1.00 73.44 94 PHE A O 1
ATOM 739 N N . ALA A 1 95 ? 18.774 -9.449 -23.977 1.00 76.25 95 ALA A N 1
ATOM 740 C CA . ALA A 1 95 ? 19.124 -10.086 -22.712 1.00 76.25 95 ALA A CA 1
ATOM 741 C C . ALA A 1 95 ? 19.071 -9.092 -21.542 1.00 76.25 95 ALA A C 1
ATOM 743 O O . ALA A 1 95 ? 18.543 -9.437 -20.488 1.00 76.25 95 ALA A O 1
ATOM 744 N N . GLU A 1 96 ? 19.572 -7.866 -21.732 1.00 78.25 96 GLU A N 1
ATOM 745 C CA . GLU A 1 96 ? 19.499 -6.808 -20.719 1.00 78.25 96 GLU A CA 1
ATOM 746 C C . GLU A 1 96 ? 18.045 -6.454 -20.404 1.00 78.25 96 GLU A C 1
ATOM 748 O O . GLU A 1 96 ? 17.689 -6.410 -19.233 1.00 78.25 96 GLU A O 1
ATOM 753 N N . ASP A 1 97 ? 17.187 -6.334 -21.423 1.00 76.38 97 ASP A N 1
ATOM 754 C CA . ASP A 1 97 ? 15.759 -6.049 -21.229 1.00 76.38 97 ASP A CA 1
ATOM 755 C C . ASP A 1 97 ? 15.065 -7.102 -20.350 1.00 76.38 97 ASP A C 1
ATOM 757 O O . ASP A 1 97 ? 14.319 -6.751 -19.439 1.00 76.38 97 ASP A O 1
ATOM 761 N N . ILE A 1 98 ? 15.340 -8.393 -20.570 1.00 80.69 98 ILE A N 1
ATOM 762 C CA . ILE A 1 98 ? 14.747 -9.468 -19.759 1.00 80.69 98 ILE A CA 1
ATOM 763 C C . ILE A 1 98 ? 15.280 -9.455 -18.321 1.00 80.69 98 ILE A C 1
ATOM 765 O O . ILE A 1 98 ? 14.514 -9.679 -17.378 1.00 80.69 98 ILE A O 1
ATOM 769 N N . PHE A 1 99 ? 16.580 -9.220 -18.131 1.00 81.00 99 PHE A N 1
ATOM 770 C CA . PHE A 1 99 ? 17.161 -9.159 -16.789 1.00 81.00 99 PHE A CA 1
ATOM 771 C C . PHE A 1 99 ? 16.706 -7.915 -16.022 1.00 81.00 99 PHE A C 1
ATOM 773 O O . PHE A 1 99 ? 16.389 -8.030 -14.837 1.00 81.00 99 PHE A O 1
ATOM 780 N N . GLU A 1 100 ? 16.616 -6.761 -16.683 1.00 80.12 100 GLU A N 1
ATOM 781 C CA . GLU A 1 100 ? 16.029 -5.550 -16.113 1.00 80.12 100 GLU A CA 1
ATOM 782 C C . GLU A 1 100 ? 14.568 -5.777 -15.745 1.00 80.12 100 GLU A C 1
ATOM 784 O O . GLU A 1 100 ? 14.183 -5.471 -14.621 1.00 80.12 100 GLU A O 1
ATOM 789 N N . ASP A 1 101 ? 13.760 -6.358 -16.631 1.00 82.12 101 ASP A N 1
ATOM 790 C CA . ASP A 1 101 ? 12.348 -6.624 -16.354 1.00 82.12 101 ASP A CA 1
ATOM 791 C C . ASP A 1 101 ? 12.180 -7.531 -15.128 1.00 82.12 101 ASP A C 1
ATOM 793 O O . ASP A 1 101 ? 11.413 -7.206 -14.219 1.00 82.12 101 ASP A O 1
ATOM 797 N N . MET A 1 102 ? 12.960 -8.614 -15.040 1.00 87.06 102 MET A N 1
ATOM 798 C CA . MET A 1 102 ? 12.939 -9.500 -13.874 1.00 87.06 102 MET A CA 1
ATOM 799 C C . MET A 1 102 ? 13.403 -8.782 -12.594 1.00 87.06 102 MET A C 1
ATOM 801 O O . MET A 1 102 ? 12.831 -9.002 -11.522 1.00 87.06 102 MET A O 1
ATOM 805 N N . LEU A 1 103 ? 14.421 -7.923 -12.683 1.00 84.75 103 LEU A N 1
ATOM 806 C CA . LEU A 1 103 ? 14.937 -7.148 -11.552 1.00 84.75 103 LEU A CA 1
ATOM 807 C C . LEU A 1 103 ? 13.918 -6.107 -11.066 1.00 84.75 103 LEU A C 1
ATOM 809 O O . LEU A 1 103 ? 13.652 -6.002 -9.866 1.00 84.75 103 LEU A O 1
ATOM 813 N N . TYR A 1 104 ? 13.302 -5.373 -11.991 1.00 79.69 104 TYR A N 1
ATOM 814 C CA . TYR A 1 104 ? 12.275 -4.382 -11.692 1.00 79.69 104 TYR A CA 1
ATOM 815 C C . TYR A 1 104 ? 11.002 -5.020 -11.146 1.00 79.69 104 TYR A C 1
ATOM 817 O O . TYR A 1 104 ? 10.385 -4.437 -10.253 1.00 79.69 104 TYR A O 1
ATOM 825 N N . ASP A 1 105 ? 10.623 -6.213 -11.601 1.00 83.3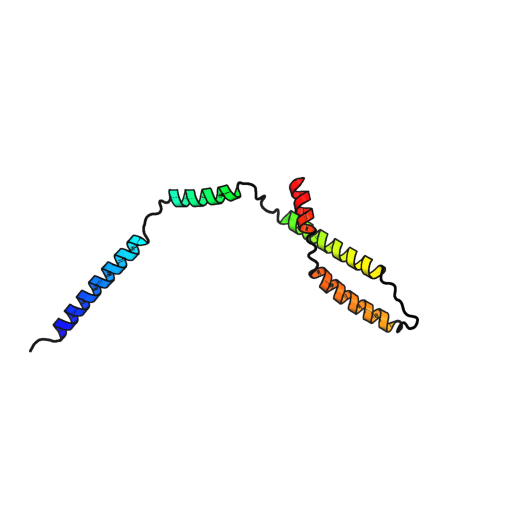8 105 ASP A N 1
ATOM 826 C CA . ASP A 1 105 ? 9.496 -6.955 -11.032 1.00 83.38 105 ASP A CA 1
ATOM 827 C C . ASP A 1 105 ? 9.763 -7.329 -9.564 1.00 83.38 105 ASP A C 1
ATOM 829 O O . ASP A 1 105 ? 8.868 -7.218 -8.719 1.00 83.38 105 ASP A O 1
ATOM 833 N N . LYS A 1 106 ? 11.007 -7.696 -9.219 1.00 84.38 106 LYS A N 1
ATOM 834 C CA . LYS A 1 106 ? 11.405 -7.953 -7.824 1.00 84.38 106 LYS A CA 1
ATOM 835 C C . LYS A 1 106 ? 11.368 -6.687 -6.974 1.00 84.38 106 LYS A C 1
ATOM 837 O O . LYS A 1 106 ? 10.743 -6.707 -5.913 1.00 84.38 106 LYS A O 1
ATOM 842 N N . TYR A 1 107 ? 11.955 -5.585 -7.442 1.00 82.75 107 TYR A N 1
ATOM 843 C CA . TYR A 1 107 ? 11.912 -4.322 -6.699 1.00 82.75 107 TYR A CA 1
ATOM 844 C C . TYR A 1 107 ? 10.498 -3.771 -6.546 1.00 82.75 107 TYR A C 1
ATOM 846 O O . TYR A 1 107 ? 10.133 -3.318 -5.463 1.00 82.75 107 TYR A O 1
ATOM 854 N N . SER A 1 108 ? 9.674 -3.864 -7.587 1.00 74.88 108 SER A N 1
ATOM 855 C CA . SER A 1 108 ? 8.280 -3.420 -7.532 1.00 74.88 108 SER A CA 1
ATOM 856 C C . SER A 1 108 ? 7.476 -4.242 -6.524 1.00 74.88 108 SER A C 1
ATOM 858 O O . SER A 1 108 ? 6.692 -3.677 -5.763 1.00 74.88 108 SER A O 1
ATOM 860 N N . LEU A 1 109 ? 7.700 -5.561 -6.460 1.00 76.12 109 LEU A N 1
ATOM 861 C CA . LEU A 1 109 ? 7.048 -6.438 -5.485 1.00 76.12 109 LEU A CA 1
ATOM 862 C C . LEU A 1 109 ? 7.474 -6.126 -4.043 1.00 76.12 109 LEU A C 1
ATOM 864 O O . LEU A 1 109 ? 6.635 -6.142 -3.141 1.00 76.12 109 LEU A O 1
ATOM 868 N N . GLU A 1 110 ? 8.758 -5.853 -3.806 1.00 79.38 110 GLU A N 1
ATOM 869 C CA . GLU A 1 110 ? 9.255 -5.498 -2.471 1.00 79.38 110 GLU A CA 1
ATOM 870 C C . GLU A 1 110 ? 8.820 -4.096 -2.035 1.00 79.38 110 GLU A C 1
ATOM 872 O O . GLU A 1 110 ? 8.406 -3.917 -0.887 1.00 79.38 110 GLU A O 1
ATOM 877 N N . MET A 1 111 ? 8.833 -3.113 -2.938 1.00 73.81 111 MET A N 1
ATOM 878 C CA . MET A 1 111 ? 8.339 -1.764 -2.644 1.00 73.81 111 MET A CA 1
ATOM 879 C C . MET A 1 111 ? 6.825 -1.754 -2.421 1.00 73.81 111 MET A C 1
ATOM 881 O O . MET A 1 111 ? 6.368 -1.124 -1.472 1.00 73.81 111 MET A O 1
ATOM 885 N N . SER A 1 112 ? 6.042 -2.496 -3.213 1.00 70.31 112 SER A N 1
ATOM 886 C CA . SER A 1 112 ? 4.580 -2.557 -3.064 1.00 70.31 112 SER A CA 1
ATOM 887 C C . SER A 1 112 ? 4.135 -3.103 -1.706 1.00 70.31 112 SER A C 1
ATOM 889 O O . SER A 1 112 ? 3.083 -2.702 -1.218 1.00 70.31 112 SER A O 1
ATOM 891 N N . LYS A 1 113 ? 4.911 -4.001 -1.090 1.00 69.50 113 LYS A N 1
ATOM 892 C CA . LYS A 1 113 ? 4.611 -4.550 0.245 1.00 69.50 113 LYS A CA 1
ATOM 893 C C . LYS A 1 113 ? 4.913 -3.573 1.380 1.00 69.50 113 LYS A C 1
ATOM 895 O O . LYS A 1 113 ? 4.323 -3.690 2.447 1.00 69.50 113 LYS A O 1
ATOM 900 N N . ASN A 1 114 ? 5.840 -2.644 1.157 1.00 72.62 114 ASN A N 1
ATOM 901 C CA . ASN A 1 114 ? 6.326 -1.709 2.174 1.00 72.62 114 ASN A CA 1
ATOM 902 C C . ASN A 1 114 ? 5.789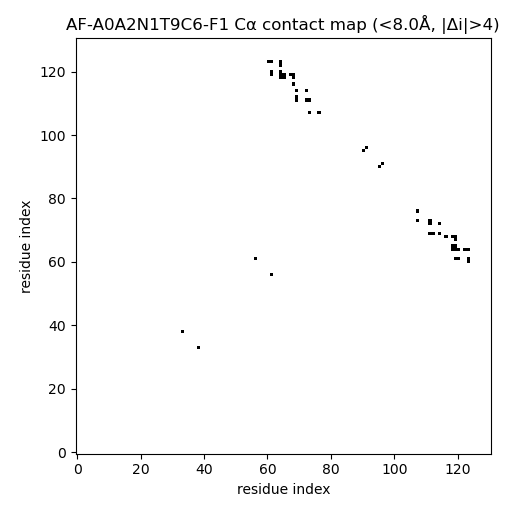 -0.283 1.999 1.00 72.62 114 ASN A C 1
ATOM 904 O O . ASN A 1 114 ? 6.019 0.568 2.856 1.00 72.62 114 ASN A O 1
ATOM 908 N N . ALA A 1 115 ? 5.087 -0.006 0.903 1.00 67.75 115 ALA A N 1
ATOM 909 C CA . ALA A 1 115 ? 4.497 1.291 0.613 1.00 67.75 115 ALA A CA 1
ATOM 910 C C . ALA A 1 115 ? 3.269 1.541 1.500 1.00 67.75 115 ALA A C 1
ATOM 912 O O . ALA A 1 115 ? 2.126 1.421 1.071 1.00 67.75 115 ALA A O 1
ATOM 913 N N . ASN A 1 116 ? 3.516 1.882 2.759 1.00 74.00 116 ASN A N 1
ATOM 914 C CA . ASN A 1 116 ? 2.510 2.461 3.632 1.00 74.00 116 ASN A CA 1
ATOM 915 C C . ASN A 1 116 ? 2.542 3.984 3.435 1.00 74.00 116 ASN A C 1
ATOM 917 O O . ASN A 1 116 ? 3.331 4.680 4.076 1.00 74.00 116 ASN A O 1
ATOM 921 N N . LEU A 1 117 ? 1.749 4.491 2.487 1.00 83.56 117 LEU A N 1
ATOM 922 C CA . LEU A 1 117 ? 1.682 5.919 2.149 1.00 83.56 117 LEU A CA 1
ATOM 923 C C . LEU A 1 117 ? 0.718 6.687 3.069 1.00 83.56 117 LEU A C 1
ATOM 925 O O . LEU A 1 1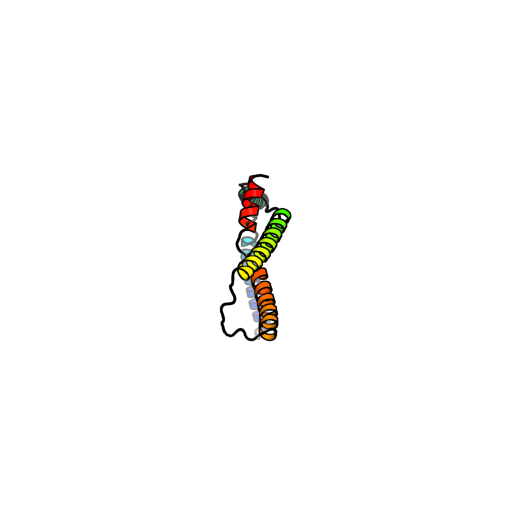17 ? 0.638 7.913 3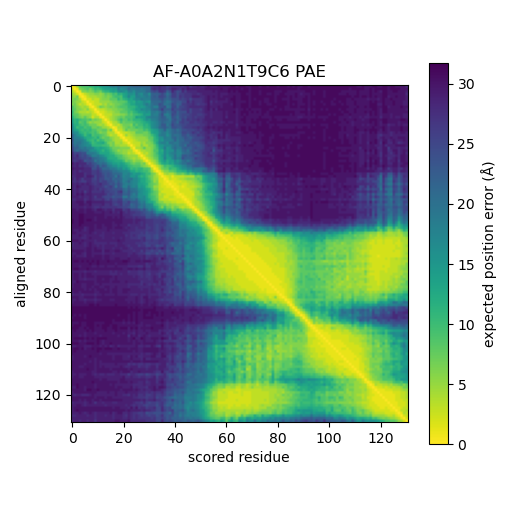.002 1.00 83.56 117 LEU A O 1
ATOM 929 N N . GLY A 1 118 ? -0.011 5.977 3.934 1.00 86.38 118 GLY A N 1
ATOM 930 C CA . GLY A 1 118 ? -1.005 6.542 4.840 1.00 86.38 118 GLY A CA 1
ATOM 931 C C . GLY A 1 118 ? -2.323 6.904 4.153 1.00 86.38 118 GLY A C 1
ATOM 932 O O . GLY A 1 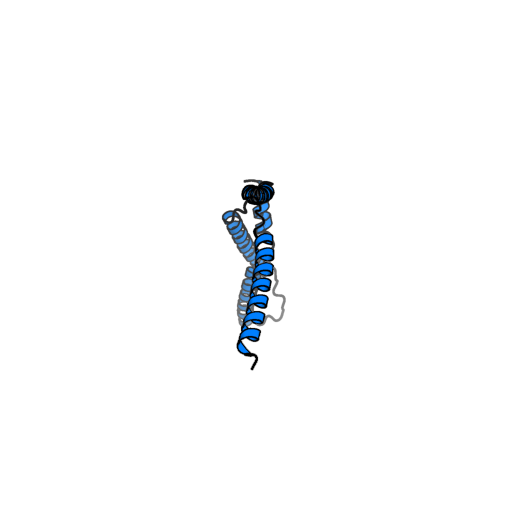118 ? -3.216 7.451 4.809 1.00 86.38 118 GLY A O 1
ATOM 933 N N . LEU A 1 119 ? -2.488 6.570 2.869 1.00 88.88 119 LEU A N 1
ATOM 934 C CA . LEU A 1 119 ? -3.690 6.897 2.101 1.00 88.88 119 LEU A CA 1
ATOM 935 C C . LEU A 1 119 ? -4.916 6.152 2.633 1.00 88.88 119 LEU A C 1
ATOM 937 O O . LEU A 1 119 ? -5.995 6.746 2.691 1.00 88.88 119 LEU A O 1
ATOM 941 N N . ALA A 1 120 ? -4.763 4.912 3.107 1.00 88.06 120 ALA A N 1
ATOM 942 C CA . ALA A 1 120 ? -5.860 4.171 3.722 1.00 88.06 120 ALA A CA 1
ATOM 943 C C . ALA A 1 120 ? -6.415 4.891 4.957 1.00 88.06 120 ALA A C 1
ATOM 945 O O . ALA A 1 120 ? -7.628 4.958 5.146 1.00 88.06 120 ALA A O 1
ATOM 946 N N . THR A 1 121 ? -5.545 5.491 5.774 1.00 88.12 121 THR A N 1
ATOM 947 C CA . THR A 1 121 ? -5.971 6.216 6.981 1.00 88.12 121 THR A CA 1
ATOM 948 C C . THR A 1 121 ? -6.716 7.505 6.641 1.00 88.12 121 THR A C 1
ATOM 950 O O . THR A 1 121 ? -7.708 7.838 7.295 1.00 88.12 121 THR A O 1
ATOM 953 N N . MET A 1 122 ? -6.283 8.205 5.587 1.00 90.44 122 MET A N 1
ATOM 954 C CA . MET A 1 122 ? -6.959 9.400 5.080 1.00 90.44 122 MET A CA 1
ATOM 955 C C . MET A 1 122 ? -8.328 9.044 4.496 1.00 90.44 122 MET A C 1
ATOM 957 O O . MET A 1 122 ? -9.320 9.688 4.836 1.00 90.44 122 MET A O 1
ATOM 961 N N . LEU A 1 123 ? -8.401 7.983 3.688 1.00 87.75 123 LEU A N 1
ATOM 962 C CA . LEU A 1 123 ? -9.653 7.498 3.109 1.00 87.75 123 LEU A CA 1
ATOM 963 C C . LEU A 1 123 ? -10.631 7.050 4.198 1.00 87.75 123 LEU A C 1
ATOM 965 O O . LEU A 1 123 ? -11.793 7.452 4.186 1.00 87.75 123 LEU A O 1
ATOM 969 N N . TYR A 1 124 ? -10.144 6.297 5.184 1.00 89.69 124 TYR A N 1
ATOM 970 C CA . TYR A 1 124 ? -10.927 5.878 6.339 1.00 89.69 124 TYR A CA 1
ATOM 971 C C . TYR A 1 124 ? -11.491 7.082 7.101 1.00 89.69 124 TYR A C 1
ATOM 973 O O . TYR A 1 124 ? -12.664 7.084 7.474 1.00 89.69 124 TYR A O 1
ATOM 981 N N . LYS A 1 125 ? -10.693 8.135 7.313 1.00 89.00 125 LYS A N 1
ATOM 982 C CA . LYS A 1 125 ? -11.139 9.355 8.000 1.00 89.00 125 LYS A CA 1
ATOM 983 C C . LYS A 1 125 ? -12.244 10.079 7.227 1.00 89.00 125 LYS A C 1
ATOM 985 O O . LYS A 1 125 ? -13.230 10.484 7.835 1.00 89.00 125 LYS A O 1
ATOM 990 N N . GLU A 1 126 ? -12.116 10.206 5.909 1.00 89.38 126 GLU A N 1
ATOM 991 C CA . GLU A 1 126 ? -13.141 10.845 5.073 1.00 89.38 126 GLU A CA 1
ATOM 992 C C . GLU A 1 126 ? -14.426 10.011 4.988 1.00 89.38 126 GLU A C 1
ATOM 994 O O . GLU A 1 126 ? -15.530 10.539 5.141 1.00 89.38 126 GLU A O 1
ATOM 999 N N . MET A 1 127 ? -14.303 8.693 4.811 1.00 85.44 127 MET A N 1
ATOM 1000 C CA . MET A 1 127 ? -15.459 7.798 4.723 1.00 85.44 127 MET A CA 1
ATOM 1001 C C . MET A 1 127 ? -16.176 7.664 6.065 1.00 85.44 127 MET A C 1
ATOM 1003 O O . MET A 1 127 ? -17.394 7.767 6.101 1.00 85.44 127 MET A O 1
ATOM 1007 N N . SER A 1 128 ? -15.442 7.523 7.171 1.00 85.94 128 SER A N 1
ATOM 1008 C CA . SER A 1 128 ? -16.026 7.483 8.522 1.00 85.94 128 SER A CA 1
ATOM 1009 C C . SER A 1 128 ? -16.559 8.837 9.000 1.00 85.94 128 SER A C 1
ATOM 1011 O O . SER A 1 128 ? -17.253 8.887 10.011 1.00 85.94 128 SER A O 1
ATOM 1013 N N . SER A 1 129 ? -16.224 9.938 8.322 1.00 81.50 129 SER A N 1
ATOM 1014 C CA . SER A 1 129 ? -16.805 11.264 8.567 1.00 81.50 129 SER A CA 1
ATOM 1015 C C . SER A 1 129 ? -18.126 11.453 7.811 1.00 81.50 129 SER A C 1
ATOM 1017 O O . SER A 1 129 ? -19.055 12.065 8.335 1.00 81.50 129 SER A O 1
ATOM 1019 N N . LYS A 1 130 ? -18.218 10.919 6.584 1.00 73.94 130 LYS A N 1
ATOM 1020 C CA . LYS A 1 130 ? -19.413 11.004 5.725 1.00 73.94 130 LYS A CA 1
ATOM 1021 C C . LYS A 1 130 ? -20.453 9.901 5.961 1.00 73.94 130 LYS A C 1
ATOM 1023 O O . LYS A 1 130 ? -21.594 10.091 5.545 1.00 73.94 130 LYS A O 1
ATOM 1028 N N . ILE A 1 131 ? -20.061 8.785 6.575 1.00 60.06 131 ILE A N 1
ATOM 1029 C CA . ILE A 1 131 ? -20.933 7.698 7.059 1.00 60.06 131 ILE A CA 1
ATOM 1030 C C . ILE A 1 131 ? -21.241 7.912 8.543 1.00 60.06 131 ILE A C 1
ATOM 1032 O O . ILE A 1 131 ? -22.430 7.770 8.896 1.00 60.06 131 ILE A O 1
#

Mean predicted aligned error: 19.02 Å

Secondary structure (DSSP, 8-state):
---HHHHHHHHHHHHHHHHHHHHHHHHHHH-----HHHHHHHHHHHHHHHTTT-----HHHHHHHHHHHHHHHHHHHHHHHHH-----SS--HHHHHHHHHHHHHHHHHHHHHH---SHHHHHHHHHHHH-

Solvent-accessible surface area (backbone atoms only — not comparable to full-atom values): 7751 Å² total; per-residue (Å²): 134,83,65,68,68,59,62,53,53,56,54,53,53,58,59,47,60,57,53,55,51,59,49,49,55,56,50,52,69,70,61,60,77,70,48,68,66,54,57,50,46,54,54,51,50,58,50,49,63,51,69,66,77,62,75,77,77,56,61,68,58,44,51,53,26,44,52,50,40,49,55,49,49,51,50,50,53,53,53,54,59,73,68,59,74,88,85,58,101,76,67,78,50,75,65,45,55,54,52,48,51,56,51,50,53,51,50,51,56,57,48,53,75,66,66,78,82,57,54,24,60,54,49,38,52,54,50,67,67,76,104

Sequence (131 aa):
MIDTTMLQNQILDSARGNRDAAFKEKAERAAGKKDFQETLRETVELQKSDAGGKKVVDKKLMDVCVEMESLFVAKMMKEMRSTVHKTGWIHGGFAEDIFEDMLYDKYSLEMSKNANLGLATMLYKEMSSKI